Protein AF-A0A2M8AF21-F1 (afdb_monomer_lite)

Sequence (65 aa):
MINQTQIKFAPILGLPYNPNLKQRAKELRQARNLPEVLFWMQVTKGGFHKIDFDRQRVIGNFIVD

Structure (mmCIF, N/CA/C/O backbone):
data_AF-A0A2M8AF21-F1
#
_entry.id   AF-A0A2M8AF21-F1
#
loop_
_atom_site.group_PDB
_atom_site.id
_atom_site.type_symbol
_atom_site.label_atom_id
_atom_site.label_alt_id
_atom_site.label_comp_id
_atom_site.label_asym_id
_atom_site.label_entity_id
_atom_site.label_seq_id
_atom_site.pdbx_PDB_ins_code
_atom_site.Cartn_x
_atom_site.Cartn_y
_atom_site.Cartn_z
_atom_site.occupancy
_atom_site.B_iso_or_equiv
_atom_site.auth_seq_id
_atom_site.auth_comp_id
_atom_site.auth_asym_id
_atom_site.auth_atom_id
_atom_site.pdbx_PDB_model_num
ATOM 1 N N . MET A 1 1 ? -12.403 -7.352 17.365 1.00 62.41 1 MET A N 1
ATOM 2 C CA . MET A 1 1 ? -13.860 -7.319 17.119 1.00 62.41 1 MET A CA 1
ATOM 3 C C . MET A 1 1 ? -14.179 -5.949 16.558 1.00 62.41 1 MET A C 1
ATOM 5 O O . MET A 1 1 ? -13.857 -4.970 17.217 1.00 62.41 1 MET A O 1
ATOM 9 N N . ILE A 1 2 ? -14.734 -5.870 15.355 1.00 74.06 2 ILE A N 1
ATOM 10 C CA . ILE A 1 2 ? -15.252 -4.622 14.778 1.00 74.06 2 ILE A CA 1
ATOM 11 C C . ILE A 1 2 ? -16.741 -4.842 14.579 1.00 74.06 2 ILE A C 1
ATOM 13 O O . ILE A 1 2 ? -17.106 -5.818 13.934 1.00 74.06 2 ILE A O 1
ATOM 17 N N . ASN A 1 3 ? -17.587 -3.993 15.167 1.00 76.81 3 ASN A N 1
ATOM 18 C CA . ASN A 1 3 ? -19.048 -4.080 15.035 1.00 76.81 3 ASN A CA 1
ATOM 19 C C . ASN A 1 3 ? -19.575 -5.514 15.250 1.00 76.81 3 ASN A C 1
ATOM 21 O O . ASN A 1 3 ? -20.261 -6.069 14.401 1.00 76.81 3 ASN A O 1
ATOM 25 N N . GLN A 1 4 ? -19.155 -6.150 16.353 1.00 77.88 4 GLN A N 1
ATOM 26 C CA . GLN A 1 4 ? -19.511 -7.532 16.732 1.00 77.88 4 GLN A CA 1
ATOM 27 C C . GLN A 1 4 ? -19.029 -8.642 15.773 1.00 77.88 4 GLN A C 1
ATOM 29 O O . GLN A 1 4 ? -19.255 -9.818 16.037 1.00 77.88 4 GLN A O 1
ATOM 34 N N . THR A 1 5 ? -18.270 -8.300 14.730 1.00 80.56 5 THR A N 1
ATOM 35 C CA . THR A 1 5 ? -17.624 -9.255 13.823 1.00 80.56 5 THR A CA 1
ATOM 36 C C . THR A 1 5 ? -16.185 -9.530 14.268 1.00 80.56 5 THR A C 1
ATOM 38 O O . THR A 1 5 ? -15.403 -8.612 14.559 1.00 80.56 5 THR A O 1
ATOM 41 N N . GLN A 1 6 ? -15.812 -10.810 14.338 1.00 77.31 6 GLN A N 1
ATOM 42 C CA . GLN A 1 6 ? -14.449 -11.230 14.658 1.00 77.31 6 GLN A CA 1
ATOM 43 C C . GLN A 1 6 ? -13.591 -11.215 13.388 1.00 77.31 6 GLN A C 1
ATOM 45 O O . GLN A 1 6 ? -13.829 -11.979 12.457 1.00 77.31 6 GLN A O 1
ATOM 50 N N . ILE A 1 7 ? -12.581 -10.345 13.351 1.00 77.62 7 ILE A N 1
ATOM 51 C CA . ILE A 1 7 ? -11.623 -10.307 12.244 1.00 77.62 7 ILE A CA 1
ATOM 52 C C . ILE 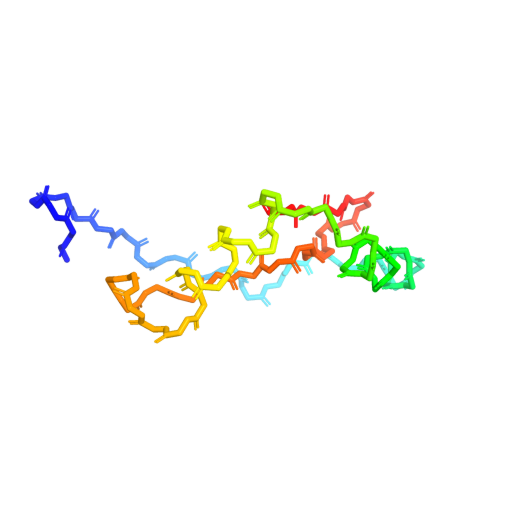A 1 7 ? -10.523 -11.318 12.526 1.00 77.62 7 ILE A C 1
ATOM 54 O O . ILE A 1 7 ? -9.857 -11.245 13.560 1.00 77.62 7 ILE A O 1
ATOM 58 N N . LYS A 1 8 ? -10.341 -12.259 11.600 1.00 78.12 8 LYS A N 1
ATOM 59 C CA . LYS A 1 8 ? -9.225 -13.201 11.624 1.00 78.12 8 LYS A CA 1
ATOM 60 C C . LYS A 1 8 ? -7.989 -12.494 11.081 1.00 78.12 8 LYS A C 1
ATOM 62 O O . LYS A 1 8 ? -7.983 -12.051 9.937 1.00 78.12 8 LYS A O 1
ATOM 67 N N . PHE A 1 9 ? -6.952 -12.389 11.901 1.00 75.38 9 PHE A N 1
ATOM 68 C CA . PHE A 1 9 ? -5.668 -11.856 11.467 1.00 75.38 9 PHE A CA 1
ATOM 69 C C . PHE A 1 9 ? -4.857 -12.984 10.820 1.00 75.38 9 PHE A C 1
ATOM 71 O O . PHE A 1 9 ? -4.379 -13.880 11.511 1.00 75.38 9 PHE A O 1
ATOM 78 N N . ALA A 1 10 ? -4.753 -12.968 9.491 1.00 79.00 10 ALA A N 1
ATOM 79 C CA . ALA A 1 10 ? -4.012 -13.955 8.705 1.00 79.00 10 ALA A CA 1
ATOM 80 C C . ALA A 1 10 ? -3.056 -13.231 7.737 1.00 79.00 10 ALA A C 1
ATOM 82 O O . ALA A 1 10 ? -3.357 -13.107 6.549 1.00 79.00 10 ALA A O 1
ATOM 83 N N . PRO A 1 11 ? -1.937 -12.676 8.240 1.00 77.69 11 PRO A N 1
ATOM 84 C CA . PRO A 1 11 ? -1.009 -11.912 7.417 1.00 77.69 11 PRO A CA 1
ATOM 85 C C . PRO A 1 11 ? -0.306 -12.833 6.415 1.00 77.69 11 PRO A C 1
ATOM 87 O O . PRO A 1 11 ? 0.326 -13.820 6.789 1.00 77.69 11 PRO A O 1
ATOM 90 N N . ILE A 1 12 ? -0.392 -12.493 5.129 1.00 80.88 12 ILE A N 1
ATOM 91 C CA . ILE A 1 12 ? 0.345 -13.194 4.075 1.00 80.88 12 ILE A CA 1
ATOM 92 C C . ILE A 1 12 ? 1.736 -12.566 3.980 1.00 80.88 12 ILE A C 1
ATOM 94 O O . ILE A 1 12 ? 1.891 -11.445 3.501 1.00 80.88 12 ILE A O 1
ATOM 98 N N . LEU A 1 13 ? 2.750 -13.290 4.454 1.00 81.69 13 LEU A N 1
ATOM 99 C CA . LEU A 1 13 ? 4.121 -12.777 4.571 1.00 81.69 13 LEU A CA 1
ATOM 100 C C . LEU A 1 13 ? 4.891 -12.764 3.238 1.00 81.69 13 LEU A C 1
ATOM 102 O O . LEU A 1 13 ? 5.819 -11.978 3.075 1.00 81.69 13 LEU A O 1
ATOM 106 N N . GLY A 1 14 ? 4.515 -13.623 2.287 1.00 84.00 14 GLY A N 1
ATOM 107 C CA . GLY A 1 14 ? 5.232 -13.831 1.025 1.00 84.00 14 GLY A CA 1
ATOM 108 C C . GLY A 1 14 ? 4.357 -13.575 -0.194 1.00 84.00 14 GLY A C 1
ATOM 109 O O . GLY A 1 14 ? 4.077 -14.498 -0.956 1.00 84.00 14 GLY A O 1
ATOM 110 N N . LEU A 1 15 ? 3.885 -12.340 -0.366 1.00 85.38 15 LEU A N 1
ATOM 111 C CA . LEU A 1 15 ? 3.131 -11.981 -1.566 1.00 85.38 15 LEU A CA 1
ATOM 112 C C . LEU A 1 15 ? 4.073 -11.898 -2.779 1.00 85.38 15 LEU A C 1
ATOM 114 O O . LEU A 1 15 ? 5.150 -11.304 -2.670 1.00 85.38 15 LEU A O 1
ATOM 118 N N . PRO A 1 16 ? 3.681 -12.446 -3.944 1.00 90.38 16 PRO A N 1
ATOM 119 C CA . PRO A 1 16 ? 4.451 -12.260 -5.165 1.00 90.38 16 PRO A CA 1
ATOM 120 C C . PRO A 1 16 ? 4.540 -10.762 -5.469 1.00 90.38 16 PRO A C 1
ATOM 122 O O . PRO A 1 16 ? 3.564 -10.032 -5.307 1.00 90.38 16 PRO A O 1
ATOM 125 N N . TYR A 1 17 ? 5.704 -10.288 -5.904 1.00 91.44 17 TYR A N 1
ATOM 126 C CA . TYR A 1 17 ? 5.944 -8.866 -6.139 1.00 91.44 17 TYR A CA 1
ATOM 127 C C . TYR A 1 17 ? 6.597 -8.657 -7.500 1.00 91.44 17 TYR A C 1
ATOM 129 O O . TYR A 1 17 ? 7.703 -9.138 -7.739 1.00 91.44 17 TYR A O 1
ATOM 137 N N . ASN A 1 18 ? 5.928 -7.916 -8.386 1.00 93.69 18 ASN A N 1
ATOM 138 C CA . ASN A 1 18 ? 6.505 -7.515 -9.662 1.00 93.69 18 ASN A CA 1
ATOM 139 C C . ASN A 1 18 ? 7.091 -6.091 -9.561 1.00 93.69 18 ASN A C 1
ATOM 141 O O . ASN A 1 18 ? 6.333 -5.115 -9.523 1.00 93.69 18 ASN A O 1
ATOM 145 N N . PRO A 1 19 ? 8.427 -5.928 -9.561 1.00 91.81 19 PRO A N 1
ATOM 146 C CA . PRO A 1 19 ? 9.061 -4.618 -9.415 1.00 91.81 19 PRO A CA 1
ATOM 147 C C . PRO A 1 19 ? 8.728 -3.653 -10.561 1.00 91.81 19 PRO A C 1
ATOM 149 O O . PRO A 1 19 ? 8.734 -2.441 -10.346 1.00 91.81 19 PRO A O 1
ATOM 152 N N . ASN A 1 20 ? 8.364 -4.157 -11.745 1.00 94.81 20 ASN A N 1
ATOM 153 C CA . ASN A 1 20 ? 8.019 -3.321 -12.898 1.00 94.81 20 ASN A CA 1
ATOM 154 C C . ASN A 1 20 ? 6.74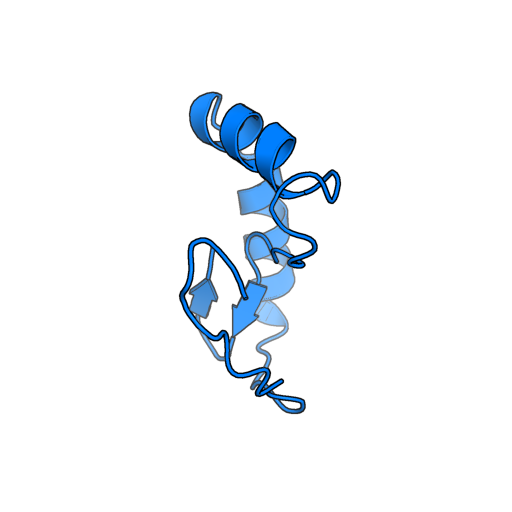8 -2.490 -12.664 1.00 94.81 20 ASN A C 1
ATOM 156 O O . ASN A 1 20 ? 6.591 -1.409 -13.225 1.00 94.81 20 ASN A O 1
ATOM 160 N N . LEU A 1 21 ? 5.846 -2.960 -11.796 1.00 94.25 21 LEU A N 1
ATOM 161 C CA . LEU A 1 21 ? 4.606 -2.253 -11.465 1.00 94.25 21 LEU A CA 1
ATOM 162 C C . LEU A 1 21 ? 4.787 -1.216 -10.353 1.00 94.25 21 LEU A C 1
ATOM 164 O O . LEU A 1 21 ? 3.885 -0.416 -10.111 1.00 94.25 21 LEU A O 1
ATOM 168 N N . LYS A 1 22 ? 5.952 -1.185 -9.692 1.00 91.25 22 LYS A N 1
ATOM 169 C CA . LYS A 1 22 ? 6.239 -0.260 -8.586 1.00 91.25 22 LYS A CA 1
ATOM 170 C C . LYS A 1 22 ? 6.075 1.197 -9.005 1.00 91.25 22 LYS A C 1
ATOM 172 O O . LYS A 1 22 ? 5.482 1.989 -8.273 1.00 91.25 22 LYS A O 1
ATOM 177 N N . GLN A 1 23 ? 6.616 1.537 -10.171 1.00 93.12 23 GLN A N 1
ATOM 178 C CA . GLN A 1 23 ? 6.588 2.897 -10.693 1.00 93.12 23 GLN A CA 1
ATOM 179 C C . GLN A 1 23 ? 5.153 3.314 -11.036 1.00 93.12 23 GLN A C 1
ATOM 181 O O . GLN A 1 23 ? 4.678 4.338 -10.547 1.00 93.12 23 GLN A O 1
ATOM 186 N N . ARG A 1 24 ? 4.413 2.443 -11.730 1.00 91.62 24 ARG A N 1
ATOM 187 C CA . ARG A 1 24 ? 2.994 2.647 -12.046 1.00 91.62 24 ARG A CA 1
ATOM 188 C C . ARG A 1 24 ? 2.126 2.800 -10.792 1.00 91.62 24 ARG A C 1
ATOM 190 O O . ARG A 1 24 ? 1.289 3.692 -10.727 1.00 91.62 24 ARG A O 1
ATOM 197 N N . ALA A 1 25 ? 2.357 1.994 -9.755 1.00 91.38 25 ALA A N 1
ATOM 198 C CA . ALA A 1 25 ? 1.656 2.128 -8.475 1.00 91.38 25 ALA A CA 1
ATOM 199 C C . ALA A 1 25 ? 1.943 3.481 -7.793 1.00 91.38 25 ALA A C 1
ATOM 201 O O . ALA A 1 25 ? 1.060 4.085 -7.183 1.00 91.38 25 ALA A O 1
ATOM 202 N N . LYS A 1 26 ? 3.174 3.998 -7.912 1.00 90.06 26 LYS A N 1
ATOM 203 C CA . LYS A 1 26 ? 3.548 5.324 -7.396 1.00 90.06 26 LYS A CA 1
ATOM 204 C C . LYS A 1 26 ? 2.877 6.459 -8.178 1.00 90.06 26 LYS A C 1
ATOM 206 O O . LYS A 1 26 ? 2.523 7.471 -7.575 1.00 90.06 26 LYS A O 1
ATOM 211 N N . GLU A 1 27 ? 2.701 6.305 -9.484 1.00 91.38 27 GLU A N 1
ATOM 212 C CA . GLU A 1 27 ? 1.979 7.259 -10.336 1.00 91.38 27 GLU A CA 1
ATOM 213 C C . GLU A 1 27 ? 0.483 7.284 -10.005 1.00 91.38 27 GLU A C 1
ATOM 215 O O . GLU A 1 27 ? -0.080 8.358 -9.814 1.00 91.38 27 GLU A O 1
ATOM 220 N N . LEU A 1 28 ? -0.141 6.119 -9.796 1.00 88.81 28 LEU A N 1
ATOM 221 C CA . LEU A 1 28 ? -1.551 6.020 -9.390 1.00 88.81 28 LEU A CA 1
ATOM 222 C C . LEU A 1 28 ? -1.831 6.697 -8.039 1.00 88.81 28 LEU A C 1
ATOM 224 O O . LEU A 1 28 ? -2.858 7.347 -7.868 1.00 88.81 28 LEU A O 1
ATOM 228 N N . ARG A 1 29 ? -0.890 6.642 -7.085 1.00 86.50 29 ARG A N 1
ATOM 229 C CA . ARG A 1 29 ? -0.998 7.411 -5.827 1.00 86.50 29 ARG A CA 1
ATOM 230 C C . ARG A 1 29 ? -0.932 8.929 -6.037 1.00 86.50 29 ARG A C 1
ATOM 232 O O . ARG A 1 29 ? -1.431 9.682 -5.202 1.00 86.50 29 ARG A O 1
ATOM 239 N N . GLN A 1 30 ? -0.289 9.386 -7.110 1.00 84.69 30 GLN A N 1
ATOM 240 C CA . GLN A 1 30 ? -0.138 10.807 -7.436 1.00 84.69 30 GLN A CA 1
ATOM 241 C C . GLN A 1 30 ? -1.275 11.346 -8.309 1.00 84.69 30 GLN A C 1
ATOM 243 O O . GLN A 1 30 ? -1.529 12.544 -8.253 1.00 84.69 30 GLN A O 1
ATOM 248 N N . ALA A 1 31 ? -1.997 10.481 -9.027 1.00 82.81 31 ALA A N 1
ATOM 249 C CA . ALA A 1 31 ? -3.144 10.857 -9.855 1.00 82.81 31 ALA A CA 1
ATOM 250 C C . ALA A 1 31 ? -4.312 11.492 -9.061 1.00 82.81 31 ALA A C 1
ATOM 252 O O . ALA A 1 31 ? -5.133 12.177 -9.657 1.00 82.81 31 ALA A O 1
ATOM 253 N N . ARG A 1 32 ? -4.348 11.309 -7.725 1.00 67.19 32 ARG A N 1
ATOM 254 C CA . ARG A 1 32 ? -5.149 12.042 -6.714 1.00 67.19 32 ARG A CA 1
ATOM 255 C C . ARG A 1 32 ? -6.514 12.555 -7.202 1.00 67.19 32 ARG A C 1
ATOM 257 O O . ARG A 1 32 ? -6.744 13.761 -7.283 1.00 67.19 32 ARG A O 1
ATOM 264 N N . ASN A 1 33 ? -7.461 11.640 -7.393 1.00 82.81 33 ASN A N 1
ATOM 265 C CA . ASN A 1 33 ? -8.871 12.011 -7.509 1.00 82.81 33 ASN A CA 1
ATOM 266 C C . ASN A 1 33 ? -9.398 12.497 -6.146 1.00 82.81 33 ASN A C 1
ATOM 268 O O . ASN A 1 33 ? -9.130 11.873 -5.117 1.00 82.81 33 ASN A O 1
ATOM 272 N N . LEU A 1 34 ? -10.164 13.594 -6.120 1.00 83.56 34 LEU A N 1
ATOM 273 C CA . LEU A 1 34 ? -10.673 14.197 -4.877 1.00 83.56 34 LEU A CA 1
ATOM 274 C C . LEU A 1 34 ? -11.419 13.195 -3.961 1.00 83.56 34 LEU A C 1
ATOM 276 O O . LEU A 1 34 ? -11.118 13.178 -2.765 1.00 83.56 34 LEU A O 1
ATOM 280 N N . PRO A 1 35 ? -12.313 12.317 -4.468 1.00 84.69 35 PRO A N 1
ATOM 281 C CA . PRO A 1 35 ? -12.984 11.319 -3.629 1.00 84.69 35 PRO A CA 1
ATOM 282 C C . PRO A 1 35 ? -12.019 10.319 -2.981 1.00 84.69 35 PRO A C 1
ATOM 284 O O . PRO A 1 35 ? -12.147 10.012 -1.799 1.00 84.69 35 PRO A O 1
ATOM 287 N N . GLU A 1 36 ? -11.013 9.853 -3.724 1.00 84.38 36 GLU A N 1
ATOM 288 C CA . GLU A 1 36 ? -9.996 8.944 -3.191 1.00 84.38 36 GLU A CA 1
ATOM 289 C C . GLU A 1 36 ? -9.166 9.634 -2.108 1.00 84.38 36 GLU A C 1
ATOM 291 O O . GLU A 1 36 ? -8.890 9.046 -1.067 1.00 84.38 36 GLU A O 1
ATOM 296 N N . VAL A 1 37 ? -8.761 10.889 -2.321 1.00 85.25 37 VAL A N 1
ATOM 297 C CA . VAL A 1 37 ? -7.989 11.644 -1.323 1.00 85.25 37 VAL A CA 1
ATOM 298 C C . VAL A 1 37 ? -8.762 11.742 -0.007 1.00 85.25 37 VAL A C 1
ATOM 300 O O . VAL A 1 37 ? -8.193 11.461 1.049 1.00 85.25 37 VAL A O 1
ATOM 303 N N . LEU A 1 38 ? -10.054 12.074 -0.065 1.00 87.88 38 LEU A N 1
ATOM 304 C CA . LEU A 1 38 ? -10.912 12.159 1.118 1.00 87.88 38 LEU A CA 1
ATOM 305 C C . LEU A 1 38 ? -11.078 10.803 1.815 1.00 87.88 38 LEU A C 1
ATOM 307 O O . LEU A 1 38 ? -10.942 10.737 3.037 1.00 87.88 38 LEU A O 1
ATOM 311 N N . PHE A 1 39 ? -11.296 9.726 1.055 1.00 87.19 39 PHE A N 1
ATOM 312 C CA . PHE A 1 39 ? -11.364 8.367 1.600 1.00 87.19 39 PHE A CA 1
ATOM 313 C C . PHE A 1 39 ? -10.073 7.999 2.343 1.00 87.19 39 PHE A C 1
ATOM 315 O O . PHE A 1 39 ? -10.096 7.646 3.523 1.00 87.19 39 PHE A O 1
ATOM 322 N N . TRP A 1 40 ? -8.922 8.168 1.687 1.00 86.00 40 TRP A N 1
ATOM 323 C CA . TRP A 1 40 ? -7.628 7.802 2.253 1.00 86.00 40 TRP A CA 1
ATOM 324 C C . TRP A 1 40 ? -7.274 8.635 3.491 1.00 86.00 40 TRP A C 1
ATOM 326 O O . TRP A 1 40 ? -6.720 8.086 4.444 1.00 86.00 40 TRP A O 1
ATOM 336 N N . MET A 1 41 ? -7.663 9.915 3.538 1.00 84.31 41 MET A N 1
ATOM 337 C CA . MET A 1 41 ? -7.524 10.766 4.729 1.00 84.31 41 MET A CA 1
ATOM 338 C C . MET A 1 41 ? -8.314 10.255 5.941 1.00 84.31 41 MET A C 1
ATOM 340 O O . MET A 1 41 ? -7.867 10.463 7.072 1.00 84.31 41 MET A O 1
ATOM 344 N N . GLN A 1 42 ? -9.465 9.612 5.724 1.00 84.12 42 GLN A N 1
ATOM 345 C CA . GLN A 1 42 ? -10.292 9.056 6.797 1.00 84.12 42 GLN A CA 1
ATOM 346 C C . GLN A 1 42 ? -9.742 7.720 7.315 1.00 84.12 42 GLN A C 1
ATOM 348 O O . GLN A 1 42 ? -9.734 7.501 8.526 1.00 84.12 42 GLN A O 1
ATOM 353 N N . VAL A 1 43 ? -9.245 6.846 6.430 1.00 82.31 43 VAL A N 1
ATOM 354 C CA . VAL A 1 43 ? -8.870 5.469 6.810 1.00 82.31 43 VAL A CA 1
ATOM 355 C C . VAL A 1 43 ? -7.424 5.304 7.301 1.00 82.31 43 VAL A C 1
ATOM 357 O O . VAL A 1 43 ? -7.188 4.477 8.175 1.00 82.31 43 VAL A O 1
ATOM 360 N N . THR A 1 44 ? -6.448 6.098 6.827 1.00 76.56 44 THR A N 1
ATOM 361 C CA . THR A 1 44 ? -5.014 5.884 7.171 1.00 76.56 44 THR A CA 1
ATOM 362 C C . THR A 1 44 ? -4.550 6.490 8.495 1.00 76.56 44 THR A C 1
ATOM 364 O O . THR A 1 44 ? -3.516 6.082 9.015 1.00 76.56 44 THR A O 1
ATOM 367 N N . LYS A 1 45 ? -5.281 7.429 9.105 1.00 69.12 45 LYS A N 1
ATOM 368 C CA . LYS A 1 45 ?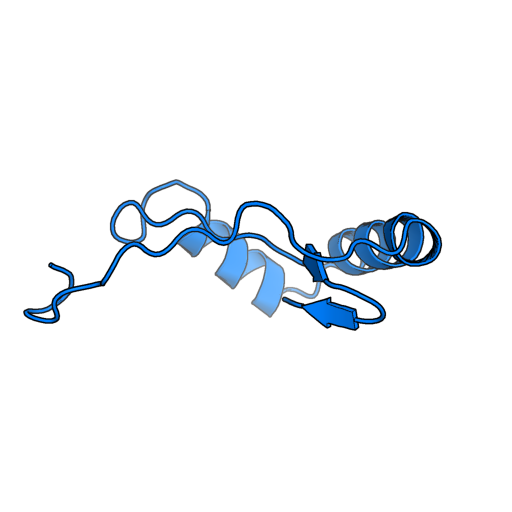 -4.860 8.081 10.366 1.00 69.12 45 LYS A CA 1
ATOM 369 C C . LYS A 1 45 ? -5.047 7.209 11.621 1.00 69.12 45 LYS A C 1
ATOM 371 O O . LYS A 1 45 ? -5.242 7.739 12.710 1.00 69.12 45 LYS A O 1
ATOM 376 N N . GLY A 1 46 ? -5.077 5.882 11.476 1.00 63.56 46 GLY A N 1
ATOM 377 C CA . GLY A 1 46 ? -5.358 4.935 12.563 1.00 63.56 46 GLY A CA 1
ATOM 378 C C . GLY A 1 46 ? -6.764 5.064 13.167 1.00 63.56 46 GLY A C 1
ATOM 379 O O . GLY A 1 46 ? -7.088 4.378 14.135 1.00 63.56 46 GLY A O 1
ATOM 380 N N . GLY A 1 47 ? -7.608 5.933 12.598 1.00 64.00 47 GLY A N 1
ATOM 381 C CA . GLY A 1 47 ? -8.962 6.203 13.076 1.00 64.00 47 GLY A CA 1
ATOM 382 C C . GLY A 1 47 ? -9.945 5.084 12.744 1.00 64.00 47 GLY A C 1
ATOM 383 O O . GLY A 1 47 ? -10.943 4.919 13.442 1.00 64.00 47 GLY A O 1
ATOM 384 N N . PHE A 1 48 ? -9.652 4.273 11.724 1.00 75.12 48 PHE A N 1
ATOM 385 C CA . PHE A 1 48 ? -10.523 3.179 11.318 1.00 7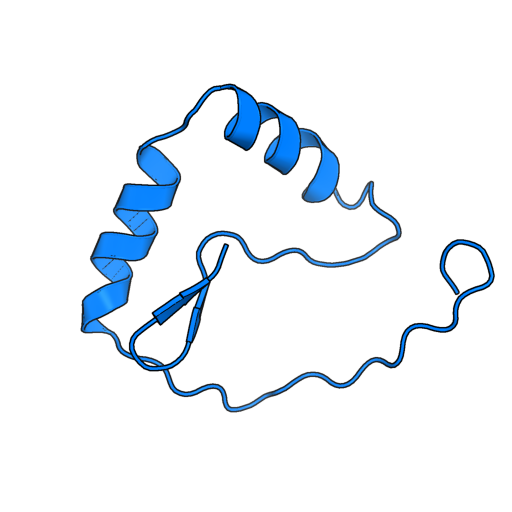5.12 48 PHE A CA 1
ATOM 386 C C . PHE A 1 48 ? -10.143 1.877 12.024 1.00 75.12 48 PHE A C 1
ATOM 388 O O . PHE A 1 48 ? -9.363 1.066 11.529 1.00 75.12 48 PHE A O 1
ATOM 395 N N . HIS A 1 49 ? -10.692 1.695 13.227 1.00 74.44 49 HIS A N 1
ATOM 396 C CA . HIS A 1 49 ? -10.664 0.436 13.979 1.00 74.44 49 HIS A CA 1
ATOM 397 C C . HIS A 1 49 ? -9.281 -0.229 14.174 1.00 74.44 49 HIS A C 1
ATOM 399 O O . HIS A 1 49 ? -9.214 -1.438 14.406 1.00 74.44 49 HIS A O 1
ATOM 405 N N . LYS A 1 50 ? -8.186 0.547 14.135 1.00 74.88 50 LYS A N 1
ATOM 406 C CA . LYS A 1 50 ? -6.796 0.059 14.238 1.00 74.88 50 LYS A CA 1
ATOM 407 C C . LYS A 1 50 ? -6.402 -0.945 13.139 1.00 74.88 50 LYS A C 1
ATOM 409 O O . LYS A 1 50 ? -5.618 -1.854 13.399 1.00 74.88 50 LYS A O 1
ATOM 414 N N . ILE A 1 51 ? -6.969 -0.804 11.939 1.00 79.31 51 ILE A N 1
ATOM 415 C CA . ILE A 1 51 ? -6.576 -1.577 10.754 1.00 79.31 51 ILE A CA 1
ATOM 416 C C . ILE A 1 51 ? -5.588 -0.756 9.923 1.00 79.31 51 ILE A C 1
ATOM 418 O O . ILE A 1 51 ? -5.827 0.424 9.665 1.00 79.31 51 ILE A O 1
ATOM 422 N N . ASP A 1 52 ? -4.518 -1.405 9.465 1.00 77.75 52 ASP A N 1
ATOM 423 C CA . ASP A 1 52 ? -3.602 -0.843 8.476 1.00 77.75 52 ASP A CA 1
ATOM 424 C C . ASP A 1 52 ? -4.166 -1.048 7.067 1.00 77.75 52 ASP A C 1
ATOM 426 O O . ASP A 1 52 ? -4.438 -2.175 6.649 1.00 77.75 52 ASP A O 1
ATOM 430 N N . PHE A 1 53 ? -4.346 0.048 6.332 1.00 83.94 53 PHE A N 1
ATOM 431 C CA . PHE A 1 53 ? -4.768 0.016 4.935 1.00 83.94 53 PHE A CA 1
ATOM 432 C C . PHE A 1 53 ? -3.581 0.308 4.021 1.00 83.94 53 PHE A C 1
ATOM 434 O O . PHE A 1 53 ? -2.929 1.347 4.143 1.00 83.94 53 PHE A O 1
ATOM 441 N N . ASP A 1 54 ? -3.341 -0.582 3.061 1.00 85.44 54 ASP A N 1
ATOM 442 C CA . ASP A 1 54 ? -2.349 -0.382 2.012 1.00 85.44 54 ASP A CA 1
ATOM 443 C C . ASP A 1 54 ? -3.012 0.184 0.759 1.00 85.44 54 ASP A C 1
ATOM 445 O O . ASP A 1 54 ? -3.830 -0.481 0.140 1.00 85.44 54 ASP A O 1
ATOM 449 N N . ARG A 1 55 ? -2.601 1.378 0.331 1.00 88.50 55 ARG A N 1
ATOM 450 C CA . ARG A 1 55 ? -3.065 1.975 -0.927 1.00 88.50 55 ARG A CA 1
ATOM 451 C C . ARG A 1 55 ? -2.197 1.534 -2.099 1.00 88.50 55 ARG A C 1
ATOM 453 O O . ARG A 1 55 ? -0.981 1.763 -2.051 1.00 88.50 55 ARG A O 1
ATOM 460 N N . GLN A 1 56 ? -2.790 1.061 -3.196 1.00 90.38 56 GLN A N 1
ATOM 461 C CA . GLN A 1 56 ? -2.087 0.755 -4.458 1.00 90.38 56 GLN A CA 1
ATOM 462 C C . GLN A 1 56 ? -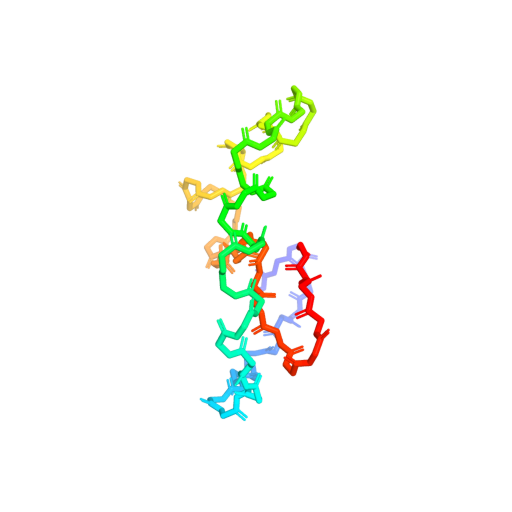0.895 -0.206 -4.237 1.00 90.38 56 GLN A C 1
ATOM 464 O O . GLN A 1 56 ? 0.255 0.084 -4.595 1.00 90.38 56 GLN A O 1
ATOM 469 N N . ARG A 1 57 ? -1.141 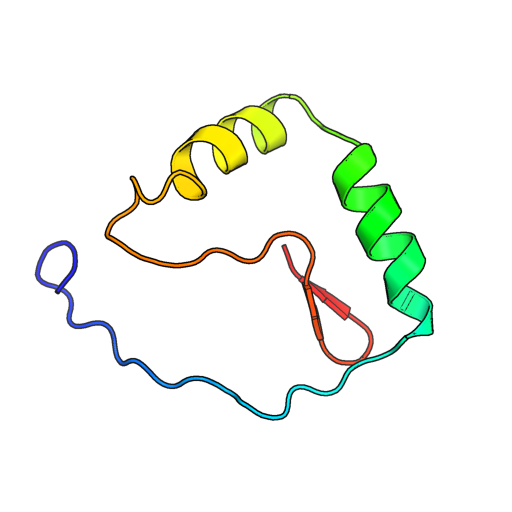-1.326 -3.548 1.00 90.75 57 ARG A N 1
ATOM 470 C CA . ARG A 1 57 ? -0.171 -2.394 -3.260 1.00 90.75 57 ARG A CA 1
ATOM 471 C C . ARG A 1 57 ? 0.043 -3.238 -4.518 1.00 90.75 57 ARG A C 1
ATOM 473 O O . ARG A 1 57 ? -0.907 -3.669 -5.160 1.00 90.75 57 ARG A O 1
ATOM 480 N N . VAL A 1 58 ? 1.297 -3.517 -4.862 1.00 92.25 58 VAL A N 1
ATOM 481 C CA . VAL A 1 58 ? 1.614 -4.471 -5.936 1.00 92.25 58 VAL A CA 1
ATOM 482 C C . VAL A 1 58 ? 1.510 -5.892 -5.385 1.00 92.25 58 VAL A C 1
ATOM 484 O O . VAL A 1 58 ? 2.194 -6.210 -4.412 1.00 92.25 58 VAL A O 1
ATOM 487 N N . ILE A 1 59 ? 0.690 -6.731 -6.021 1.00 91.94 59 ILE A N 1
ATOM 488 C CA . ILE A 1 59 ? 0.541 -8.159 -5.716 1.00 91.94 59 ILE A CA 1
ATOM 489 C C . ILE A 1 59 ? 0.589 -8.935 -7.036 1.00 91.94 59 ILE A C 1
ATOM 491 O O . ILE A 1 59 ? -0.295 -8.828 -7.885 1.00 91.94 59 ILE A O 1
ATOM 495 N N . GLY A 1 60 ? 1.652 -9.710 -7.229 1.00 91.25 60 GLY A N 1
ATOM 496 C CA . GLY A 1 60 ? 1.952 -10.394 -8.481 1.00 91.25 60 GLY A CA 1
ATOM 497 C C . GLY A 1 60 ? 2.046 -9.396 -9.629 1.00 91.25 60 GLY A C 1
ATOM 498 O O . GLY A 1 60 ? 2.804 -8.432 -9.556 1.00 91.25 60 GLY A O 1
ATOM 499 N N . ASN A 1 61 ? 1.241 -9.617 -10.667 1.00 94.81 61 ASN A N 1
ATOM 500 C CA . ASN A 1 61 ? 1.147 -8.749 -11.843 1.00 94.81 61 ASN A CA 1
ATOM 501 C C . ASN A 1 61 ? 0.001 -7.724 -11.754 1.00 94.81 61 ASN A C 1
ATOM 503 O O . ASN A 1 61 ? -0.384 -7.148 -12.770 1.00 94.81 61 ASN A O 1
ATOM 507 N N . PHE A 1 62 ? -0.534 -7.486 -10.556 1.00 93.38 62 PHE A N 1
ATOM 508 C CA . PHE A 1 62 ? -1.652 -6.578 -10.322 1.00 93.38 62 PHE A CA 1
ATOM 509 C C . PHE A 1 62 ? -1.275 -5.465 -9.340 1.00 93.38 62 PHE A C 1
ATOM 511 O O . PHE A 1 62 ? -0.376 -5.613 -8.508 1.00 93.38 62 PHE A O 1
ATOM 518 N N . ILE A 1 63 ? -1.985 -4.342 -9.444 1.00 91.94 63 ILE A N 1
ATOM 519 C CA . ILE A 1 63 ? -1.952 -3.241 -8.478 1.00 91.94 63 ILE A CA 1
ATOM 520 C C . ILE A 1 63 ? -3.335 -3.205 -7.828 1.00 91.94 63 ILE A C 1
ATOM 522 O O . ILE A 1 63 ? -4.330 -3.065 -8.534 1.00 91.94 63 ILE A O 1
ATOM 526 N N . VAL A 1 64 ? -3.384 -3.383 -6.512 1.00 89.69 64 VAL A N 1
ATOM 527 C CA . VAL A 1 64 ? -4.615 -3.471 -5.717 1.00 89.69 64 VAL A CA 1
ATOM 528 C C . VAL A 1 64 ? -4.743 -2.205 -4.874 1.00 89.69 64 VAL A C 1
ATOM 530 O O . VAL A 1 64 ? -3.780 -1.834 -4.199 1.00 89.69 64 VAL A O 1
ATOM 533 N N . ASP A 1 65 ? -5.891 -1.532 -4.956 1.00 86.31 65 ASP A N 1
ATOM 534 C CA . ASP A 1 65 ? -6.243 -0.394 -4.093 1.00 86.31 65 ASP A CA 1
ATOM 535 C C . ASP A 1 65 ? -6.898 -0.846 -2.788 1.00 86.31 65 ASP A C 1
ATOM 537 O O . ASP A 1 65 ? -7.649 -1.849 -2.827 1.00 86.31 65 ASP A O 1
#

Secondary structure (DSSP, 8-state):
-BTTB-------S---B-TTHHHHHHHHHHS--HHHHHHHHHHTTTTTTT----SSEEEBTEEE-

Foldseek 3Di:
DPPPDDDDDDDDPDFAADVVCVVVLVVVVVVDDPVVVVVCVCPCPCNPPNDHDDRQDGGHPDTDD

pLDDT: mean 83.72, std 7.95, range [62.41, 94.81]

Radius of gyration: 14.07 Å; chains: 1; bounding box: 29×28×30 Å